Protein AF-A0A7X6SH30-F1 (afdb_monomer)

Nearest PDB structures (foldseek):
  6mxv-assembly1_A  TM=7.311E-01  e=9.216E-05  Francisella tularensis subsp. tularensis SCHU S4
  2k0z-assembly1_A  TM=7.548E-01  e=1.760E-03  Helicobacter pylori 26695
  3d1p-assembly1_A  TM=6.767E-01  e=1.033E-02  Saccharomyces cerevisiae
  6k6r-assembly2_D  TM=6.811E-01  e=6.909E-02  Saccharomyces cerevisiae S288C
  6hiv-assembly1_DT  TM=6.126E-01  e=1.167E-01  Trypanosoma brucei brucei

Solvent-accessible surface area (backbone atoms only — not comparable to full-atom values): 6275 Å² total; per-residue (Å²): 79,62,70,54,51,52,54,37,40,75,73,67,20,45,44,38,31,57,52,55,69,72,56,38,27,71,40,30,56,80,87,43,43,80,35,62,69,80,44,40,72,87,36,48,64,51,52,75,34,66,92,35,70,70,53,70,69,38,85,61,49,61,67,35,40,36,36,29,37,35,90,41,74,68,58,14,47,53,53,26,48,58,40,40,78,73,70,33,42,49,39,54,46,52,66,34,69,65,36,37,44,73,74,72,45,75,63,42,65,47,74,89,129

Secondary structure (DSSP, 8-state):
-HHHHHHHHHTT-EEEE-S-HHHHHH-B-TTPEE--HHHHTT-HHHHHHTT-HHHHH-TTGGGS-EEEE-SSHHHHHHHHHHHHHTT--EEE-TTHHHHHHHTT---B-SS--

Radius of gyration: 13.02 Å; Cα contacts (8 Å, |Δi|>4): 187; chains: 1; bounding box: 30×26×32 Å

pLDDT: mean 95.62, std 3.05, range [73.19, 98.56]

Foldseek 3Di:
DLVVVVVLVVVVAAEEEQEDQQVQQAWDAPRYHDFHLVVVQVPVCCRRPVVPVVLVPDPCNQVREYEYAYPDPVVSVVSQVSSVVVVGRYDYDVVHVVVCVVVVGGIHHHGDD

Structure (mmCIF, N/CA/C/O backbone):
data_AF-A0A7X6SH30-F1
#
_entry.id   AF-A0A7X6SH30-F1
#
loop_
_atom_site.group_PDB
_atom_site.id
_atom_site.type_symbol
_atom_site.label_atom_id
_atom_site.label_alt_id
_atom_site.label_comp_id
_atom_site.label_asym_id
_atom_site.label_entity_id
_atom_site.label_seq_id
_atom_site.pdbx_PDB_ins_code
_atom_site.Cartn_x
_atom_site.Cartn_y
_atom_site.Cartn_z
_atom_site.occupancy
_atom_site.B_iso_or_equiv
_atom_site.auth_seq_id
_atom_site.auth_comp_id
_atom_site.auth_asym_id
_atom_site.auth_atom_id
_atom_site.pdbx_PDB_model_num
ATOM 1 N N . SER A 1 1 ? 0.441 -13.750 -2.884 1.00 95.81 1 SER A N 1
ATOM 2 C CA . SER A 1 1 ? 0.599 -14.024 -4.331 1.00 95.81 1 SER A CA 1
ATOM 3 C C . SER A 1 1 ? -0.319 -13.092 -5.123 1.00 95.81 1 SER A C 1
ATOM 5 O O . SER A 1 1 ? -0.951 -12.247 -4.495 1.00 95.81 1 SER A O 1
ATOM 7 N N . VAL A 1 2 ? -0.387 -13.188 -6.459 1.00 97.00 2 VAL A N 1
ATOM 8 C CA . VAL A 1 2 ? -1.382 -12.429 -7.248 1.00 97.00 2 VAL A CA 1
ATOM 9 C C . VAL A 1 2 ? -2.814 -12.908 -6.948 1.00 97.00 2 VAL A C 1
ATOM 11 O O . VAL A 1 2 ? -3.628 -12.052 -6.605 1.00 97.00 2 VAL A O 1
ATOM 14 N N . PRO A 1 3 ? -3.117 -14.225 -6.917 1.00 97.50 3 PRO A N 1
ATOM 15 C CA . PRO A 1 3 ? -4.419 -14.718 -6.460 1.00 97.50 3 PRO A CA 1
ATOM 16 C C . PRO A 1 3 ? -4.829 -14.219 -5.068 1.00 97.50 3 PRO A C 1
ATOM 18 O O . PRO A 1 3 ? -5.960 -13.774 -4.895 1.00 97.50 3 PRO A O 1
ATOM 21 N N . ASP A 1 4 ? -3.911 -14.212 -4.093 1.00 97.88 4 ASP A N 1
ATOM 22 C CA . ASP A 1 4 ? -4.231 -13.708 -2.746 1.00 97.88 4 ASP A CA 1
ATOM 23 C C . ASP A 1 4 ? -4.564 -12.212 -2.767 1.00 97.88 4 ASP A C 1
ATOM 25 O O . ASP A 1 4 ? -5.505 -11.778 -2.111 1.00 97.88 4 ASP A O 1
ATOM 29 N N . ALA A 1 5 ? -3.810 -11.417 -3.536 1.00 97.44 5 ALA A N 1
ATOM 30 C CA . ALA A 1 5 ? -4.064 -9.985 -3.661 1.00 97.44 5 ALA A CA 1
ATOM 31 C C . ALA A 1 5 ? -5.429 -9.713 -4.310 1.00 97.44 5 ALA A C 1
ATOM 33 O O . ALA A 1 5 ? -6.159 -8.839 -3.852 1.00 97.44 5 ALA A O 1
ATOM 34 N N . LEU A 1 6 ? -5.803 -10.490 -5.331 1.00 97.50 6 LEU A N 1
ATOM 35 C CA . LEU A 1 6 ? -7.125 -10.412 -5.956 1.00 97.50 6 LEU A CA 1
ATOM 36 C C . LEU A 1 6 ? -8.243 -10.800 -4.980 1.00 97.50 6 LEU A C 1
ATOM 38 O O . LEU A 1 6 ? -9.260 -10.114 -4.922 1.00 97.50 6 LEU A O 1
ATOM 42 N N . ALA A 1 7 ? -8.050 -11.850 -4.178 1.00 97.88 7 ALA A N 1
ATOM 43 C CA . ALA A 1 7 ? -9.010 -12.247 -3.151 1.00 97.88 7 ALA A CA 1
ATOM 44 C C . ALA A 1 7 ? -9.177 -11.163 -2.070 1.00 97.88 7 ALA A C 1
ATOM 46 O O . ALA A 1 7 ? -10.298 -10.843 -1.681 1.00 97.88 7 ALA A O 1
ATOM 47 N N . MET A 1 8 ? -8.075 -10.548 -1.631 1.00 97.44 8 MET A N 1
ATOM 48 C CA . MET A 1 8 ? -8.091 -9.421 -0.694 1.00 97.44 8 MET A CA 1
ATOM 49 C C . MET A 1 8 ? -8.841 -8.215 -1.265 1.00 97.44 8 MET A C 1
ATOM 51 O O . MET A 1 8 ? -9.666 -7.630 -0.568 1.00 97.44 8 MET A O 1
ATOM 55 N N . LEU A 1 9 ? -8.600 -7.865 -2.533 1.00 95.88 9 LEU A N 1
ATOM 56 C CA . LEU A 1 9 ? -9.330 -6.799 -3.225 1.00 95.88 9 LEU A CA 1
ATOM 57 C C . LEU A 1 9 ? -10.830 -7.100 -3.330 1.00 95.88 9 LEU A C 1
ATOM 59 O O . LEU A 1 9 ? -11.651 -6.227 -3.063 1.00 95.88 9 LEU A O 1
ATOM 63 N N . ALA A 1 10 ? -11.198 -8.336 -3.674 1.00 95.88 10 ALA A N 1
ATOM 64 C CA . ALA A 1 10 ? -12.597 -8.756 -3.755 1.00 95.88 10 ALA A CA 1
ATOM 65 C C . ALA A 1 10 ? -13.319 -8.670 -2.396 1.00 95.88 10 ALA A C 1
ATOM 67 O O . ALA A 1 10 ? -14.523 -8.431 -2.357 1.00 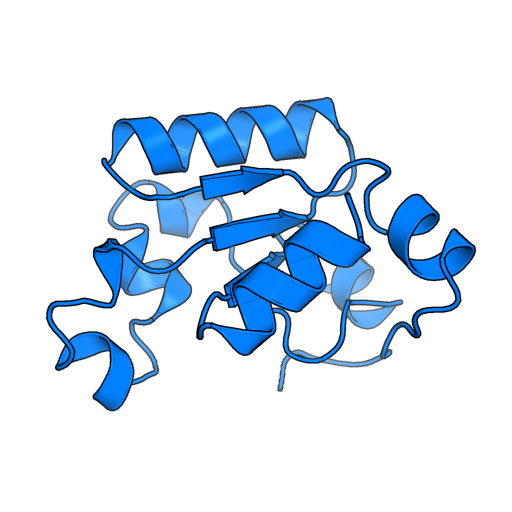95.88 10 ALA A O 1
ATOM 68 N N . ALA A 1 11 ? -12.586 -8.810 -1.288 1.00 94.94 11 ALA A N 1
ATOM 69 C CA . ALA A 1 11 ? -13.087 -8.625 0.073 1.00 94.94 11 ALA A CA 1
ATOM 70 C C . ALA A 1 11 ? -13.089 -7.152 0.546 1.00 94.94 11 ALA A C 1
ATOM 72 O O . ALA A 1 11 ? -13.312 -6.886 1.725 1.00 94.94 11 ALA A O 1
ATOM 73 N N . GLY A 1 12 ? -12.833 -6.190 -0.348 1.00 93.12 12 GLY A N 1
ATOM 74 C CA . GLY A 1 12 ? -12.814 -4.758 -0.034 1.00 93.12 12 GLY A CA 1
ATOM 75 C C . GLY A 1 12 ? -11.443 -4.208 0.364 1.00 93.12 12 GLY A C 1
ATOM 76 O O . GLY A 1 12 ? -11.351 -3.058 0.790 1.00 93.12 12 GLY A O 1
ATOM 77 N N . GLY A 1 13 ? -10.375 -4.997 0.234 1.00 96.56 13 GLY A N 1
ATOM 78 C CA . GLY A 1 13 ? -9.003 -4.519 0.383 1.00 96.56 13 GLY A CA 1
ATOM 79 C C . GLY A 1 13 ? -8.612 -3.492 -0.683 1.00 96.56 13 GLY A C 1
ATOM 80 O O . GLY A 1 13 ? -9.307 -3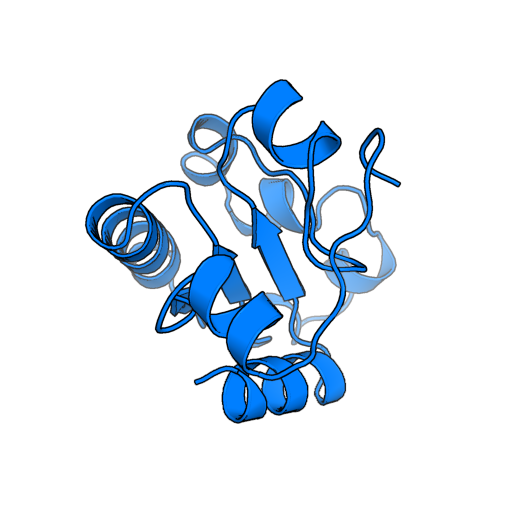.281 -1.677 1.00 96.56 13 GLY A O 1
ATOM 81 N N . VAL A 1 14 ? -7.455 -2.865 -0.491 1.00 97.19 14 VAL A N 1
ATOM 82 C CA . VAL A 1 14 ? -6.921 -1.822 -1.371 1.00 97.19 14 VAL A CA 1
ATOM 83 C C . VAL A 1 14 ? -5.501 -2.159 -1.808 1.00 97.19 14 VAL A C 1
ATOM 85 O O . VAL A 1 14 ? 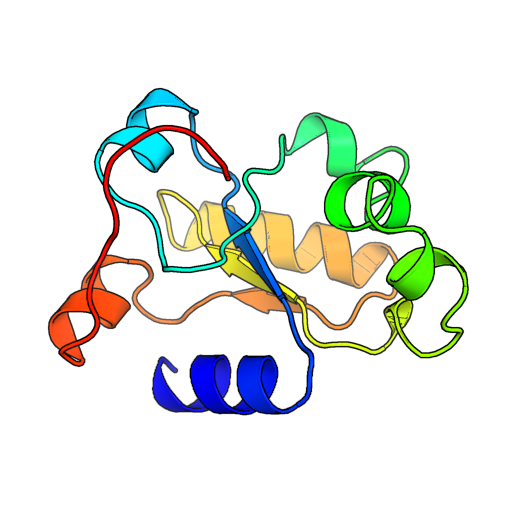-4.709 -2.684 -1.028 1.00 97.19 14 VAL A O 1
ATOM 88 N N . ILE A 1 15 ? -5.152 -1.826 -3.052 1.00 97.81 15 ILE A N 1
ATOM 89 C CA . ILE A 1 15 ? -3.754 -1.780 -3.489 1.00 97.81 15 ILE A CA 1
ATOM 90 C C . ILE A 1 15 ? -3.263 -0.341 -3.402 1.00 97.81 15 ILE A C 1
ATOM 92 O O . ILE A 1 15 ? -3.883 0.568 -3.957 1.00 97.81 15 ILE A O 1
ATOM 96 N N . ILE A 1 16 ? -2.106 -0.151 -2.774 1.00 97.81 16 ILE A N 1
ATOM 97 C CA . ILE A 1 16 ? -1.383 1.118 -2.805 1.00 97.81 16 ILE A CA 1
ATOM 98 C C . ILE A 1 16 ? -0.092 0.975 -3.604 1.00 97.81 16 ILE A C 1
ATOM 100 O O . ILE A 1 16 ? 0.605 -0.042 -3.542 1.00 97.81 16 ILE A O 1
ATOM 104 N N . VAL A 1 17 ? 0.245 2.026 -4.341 1.00 97.25 17 VAL A N 1
ATOM 105 C CA . VAL A 1 17 ? 1.501 2.154 -5.072 1.00 97.25 17 VAL A CA 1
ATOM 106 C C . VAL A 1 17 ? 2.309 3.276 -4.442 1.00 97.25 17 VAL A C 1
ATOM 108 O O . VAL A 1 17 ? 1.893 4.428 -4.446 1.00 97.25 17 VAL A O 1
ATOM 111 N N . VAL A 1 18 ? 3.493 2.933 -3.944 1.00 95.69 18 VAL A N 1
ATOM 112 C CA . VAL A 1 18 ? 4.459 3.860 -3.320 1.00 95.69 18 VAL A CA 1
ATOM 113 C C . VAL A 1 18 ? 5.669 4.083 -4.234 1.00 95.69 18 VAL A C 1
ATOM 115 O O . VAL A 1 18 ? 6.829 4.007 -3.826 1.00 95.69 18 VAL A O 1
ATOM 118 N N . ARG A 1 19 ? 5.379 4.274 -5.522 1.00 94.19 19 ARG A N 1
ATOM 119 C CA . ARG A 1 19 ? 6.345 4.539 -6.602 1.00 94.19 19 ARG A CA 1
ATOM 120 C C . ARG A 1 19 ? 6.282 6.017 -6.986 1.00 94.19 19 ARG A C 1
ATOM 122 O O . ARG A 1 19 ? 5.407 6.742 -6.520 1.00 94.19 19 ARG A O 1
ATOM 129 N N . THR A 1 20 ? 7.183 6.474 -7.849 1.00 94.69 20 THR A N 1
ATOM 130 C CA . THR A 1 20 ? 7.072 7.833 -8.403 1.00 94.69 20 THR A CA 1
ATOM 131 C C . THR A 1 20 ? 5.827 7.973 -9.289 1.00 94.69 20 THR A C 1
ATOM 133 O O . THR A 1 20 ? 5.337 6.986 -9.844 1.00 94.69 20 THR A O 1
ATOM 136 N N . LEU A 1 21 ? 5.338 9.205 -9.473 1.00 95.69 21 LEU A N 1
ATOM 137 C CA . LEU A 1 21 ? 4.216 9.484 -10.379 1.00 95.69 21 LEU A CA 1
ATOM 138 C C . LEU A 1 21 ? 4.511 8.982 -11.800 1.00 95.69 21 LEU A C 1
ATOM 140 O O . LEU A 1 21 ? 3.720 8.243 -12.368 1.00 95.69 21 LEU A O 1
ATOM 144 N N . THR A 1 22 ? 5.697 9.276 -12.334 1.00 96.38 22 THR A N 1
ATOM 145 C CA . THR A 1 22 ? 6.106 8.829 -13.676 1.00 96.38 22 THR A CA 1
ATOM 146 C C . THR A 1 22 ? 6.120 7.305 -13.813 1.00 96.38 22 THR A C 1
ATOM 148 O O . THR A 1 22 ? 5.778 6.753 -14.856 1.00 96.38 22 THR A O 1
ATOM 151 N N . GLU A 1 23 ? 6.535 6.593 -12.769 1.00 95.12 23 GLU A N 1
ATOM 152 C CA . GLU A 1 23 ? 6.503 5.134 -12.741 1.00 95.12 23 GLU A CA 1
ATOM 153 C C . GLU A 1 23 ? 5.083 4.564 -12.689 1.00 95.12 23 GLU A C 1
ATOM 155 O O . GLU A 1 23 ? 4.828 3.532 -13.315 1.00 95.12 23 GLU A O 1
ATOM 160 N N . TYR A 1 24 ? 4.190 5.216 -11.942 1.00 96.62 24 TYR A N 1
ATOM 161 C CA . TYR A 1 24 ? 2.769 4.882 -11.869 1.00 96.62 24 TYR A CA 1
ATOM 162 C C . TYR A 1 24 ? 2.087 5.107 -13.223 1.00 96.62 24 TYR A C 1
ATOM 164 O O . TYR A 1 24 ? 1.421 4.214 -13.742 1.00 96.62 24 TYR A O 1
ATOM 172 N N . GLU A 1 25 ? 2.328 6.259 -13.846 1.00 97.00 25 GLU A N 1
ATOM 173 C CA . GLU A 1 25 ? 1.745 6.635 -15.136 1.00 97.00 25 GLU A CA 1
ATOM 174 C C . GLU A 1 25 ? 2.219 5.755 -16.289 1.00 97.00 25 GLU A C 1
ATOM 176 O O . GLU A 1 25 ? 1.482 5.521 -17.246 1.00 97.00 25 GLU A O 1
ATOM 181 N N . ARG A 1 26 ? 3.437 5.218 -16.199 1.00 96.50 26 ARG A N 1
ATOM 182 C CA . ARG A 1 26 ? 3.938 4.241 -17.172 1.00 96.50 26 ARG A CA 1
ATOM 183 C C . ARG A 1 26 ? 3.173 2.918 -17.116 1.00 96.50 26 ARG A C 1
ATOM 185 O O . ARG A 1 26 ? 3.139 2.195 -18.108 1.00 96.50 26 ARG A O 1
ATOM 192 N N . GLY A 1 27 ? 2.617 2.577 -15.959 1.00 96.12 27 GLY A N 1
ATOM 193 C CA . GLY A 1 27 ? 1.937 1.313 -15.729 1.00 96.12 27 GLY A CA 1
ATOM 194 C C . GLY A 1 27 ? 1.704 1.064 -14.243 1.00 96.12 27 GLY A C 1
ATOM 195 O O . GLY A 1 27 ? 2.660 0.899 -13.474 1.00 96.12 27 GLY A O 1
ATOM 196 N N . HIS A 1 28 ? 0.435 0.977 -13.860 1.00 96.88 28 HIS A N 1
ATOM 197 C CA . HIS A 1 28 ? -0.016 0.645 -12.511 1.00 96.88 28 HIS A CA 1
ATOM 198 C C . HIS A 1 28 ? -1.119 -0.416 -12.536 1.00 96.88 28 HIS A C 1
ATOM 200 O O . HIS A 1 28 ? -1.741 -0.678 -13.564 1.00 96.88 28 HIS A O 1
ATOM 206 N N . ILE A 1 29 ? -1.342 -1.059 -11.391 1.00 96.88 29 ILE A N 1
ATOM 207 C CA . ILE A 1 29 ? -2.423 -2.036 -11.236 1.00 96.88 29 ILE A CA 1
ATOM 208 C C . ILE A 1 29 ? -3.771 -1.297 -11.284 1.00 96.88 29 ILE A C 1
ATOM 210 O O . ILE A 1 29 ? -3.896 -0.271 -10.613 1.00 96.88 29 ILE A O 1
ATOM 214 N N . PRO A 1 30 ? -4.777 -1.791 -12.033 1.00 95.19 30 PRO A N 1
ATOM 215 C CA . PRO A 1 30 ? -6.119 -1.214 -12.024 1.00 95.19 30 PRO A CA 1
ATOM 216 C C . PRO A 1 30 ? -6.656 -0.968 -10.606 1.00 95.19 30 PRO A C 1
ATOM 218 O O . PRO A 1 30 ? -6.617 -1.860 -9.762 1.00 95.19 30 PRO A O 1
ATOM 221 N N . GLY A 1 31 ? -7.154 0.244 -10.345 1.00 92.88 31 GLY A N 1
ATOM 222 C CA . GLY A 1 31 ? -7.713 0.629 -9.042 1.00 92.88 31 GLY A CA 1
ATOM 223 C C . GLY A 1 31 ? -6.682 0.896 -7.937 1.00 92.88 31 GLY A C 1
ATOM 224 O O . GLY A 1 31 ? -7.067 1.175 -6.804 1.00 92.88 31 GLY A O 1
ATOM 225 N N . ALA A 1 32 ? -5.381 0.825 -8.233 1.00 96.44 32 ALA A N 1
ATOM 226 C CA . ALA A 1 32 ? -4.349 1.117 -7.249 1.00 96.44 32 ALA A CA 1
ATOM 227 C C . ALA A 1 32 ? -4.267 2.612 -6.919 1.00 96.44 32 ALA A C 1
ATOM 229 O O . ALA A 1 32 ? -4.191 3.452 -7.816 1.00 96.44 32 ALA A O 1
ATOM 230 N N . ARG A 1 33 ? -4.171 2.939 -5.629 1.00 96.00 33 ARG A N 1
ATOM 231 C CA . ARG A 1 33 ? -4.013 4.318 -5.149 1.00 96.00 33 ARG A CA 1
ATOM 232 C C . ARG A 1 33 ? -2.535 4.704 -5.144 1.00 96.00 33 ARG A C 1
ATOM 234 O O . ARG A 1 33 ? -1.721 4.012 -4.533 1.00 96.00 33 ARG A O 1
ATOM 241 N N . LEU A 1 34 ? -2.170 5.793 -5.821 1.00 97.00 34 LEU A N 1
ATOM 242 C CA . LEU A 1 34 ? -0.824 6.364 -5.711 1.00 97.00 34 LEU A CA 1
ATOM 243 C C . LEU A 1 34 ? -0.703 7.081 -4.364 1.00 97.00 34 LEU A C 1
ATOM 245 O O . LEU A 1 34 ? -1.432 8.036 -4.113 1.00 97.00 34 LEU A O 1
ATOM 249 N N . VAL A 1 35 ? 0.220 6.637 -3.512 1.00 96.94 35 VAL A N 1
ATOM 250 C CA . VAL A 1 35 ? 0.410 7.200 -2.170 1.00 96.94 35 VAL A CA 1
ATOM 251 C C . VAL A 1 35 ? 1.874 7.568 -1.970 1.00 96.94 35 VAL A C 1
ATOM 253 O O . VAL A 1 35 ? 2.775 6.754 -2.177 1.00 96.94 35 VAL A O 1
ATOM 256 N N . ALA A 1 36 ? 2.128 8.805 -1.548 1.00 95.00 36 ALA A N 1
ATOM 257 C CA . ALA A 1 36 ? 3.469 9.231 -1.173 1.00 95.00 36 ALA A CA 1
ATOM 258 C C . ALA A 1 36 ? 3.864 8.587 0.162 1.00 95.00 36 ALA A C 1
ATOM 260 O O . ALA A 1 36 ? 3.132 8.686 1.145 1.00 95.00 36 ALA A O 1
ATOM 261 N N . ILE A 1 37 ? 5.052 7.980 0.230 1.00 93.88 37 ILE A N 1
ATOM 262 C CA . ILE A 1 37 ? 5.543 7.351 1.468 1.00 93.88 37 ILE A CA 1
ATOM 263 C C . ILE A 1 37 ? 5.600 8.336 2.646 1.00 93.88 37 ILE A C 1
ATOM 265 O O . ILE A 1 37 ? 5.306 7.965 3.778 1.00 93.88 37 ILE A O 1
ATOM 269 N N . THR A 1 38 ? 5.909 9.606 2.379 1.00 94.88 38 THR A N 1
ATOM 270 C CA . THR A 1 38 ? 5.954 10.671 3.390 1.00 94.88 38 THR A CA 1
ATOM 271 C C . THR A 1 38 ? 4.585 10.979 3.993 1.00 94.88 38 THR A C 1
ATOM 273 O O . THR A 1 38 ? 4.520 11.418 5.136 1.00 94.88 38 THR A O 1
ATOM 276 N N . ALA A 1 39 ? 3.492 10.717 3.270 1.00 95.88 39 ALA A N 1
ATOM 277 C CA . ALA A 1 39 ? 2.134 10.886 3.781 1.00 95.88 39 ALA A CA 1
ATOM 278 C C . ALA A 1 39 ? 1.705 9.727 4.696 1.00 95.88 39 ALA A C 1
ATOM 280 O O . ALA A 1 39 ? 0.835 9.908 5.540 1.00 95.88 39 ALA A O 1
ATOM 281 N N . LEU A 1 40 ? 2.335 8.551 4.577 1.00 95.81 40 LEU A N 1
ATOM 282 C CA . LEU A 1 40 ? 2.002 7.388 5.404 1.00 95.81 40 LEU A CA 1
ATOM 283 C C . LEU A 1 40 ? 2.469 7.535 6.856 1.00 95.81 40 LEU A C 1
ATOM 285 O O . LEU A 1 40 ? 1.896 6.898 7.731 1.00 95.81 40 LEU A O 1
ATOM 289 N N . GLN A 1 41 ? 3.511 8.329 7.127 1.00 93.19 41 GLN A N 1
ATOM 290 C CA . GLN A 1 41 ? 4.074 8.453 8.478 1.00 93.19 41 GLN A CA 1
ATOM 291 C C . GLN A 1 41 ? 3.161 9.209 9.458 1.00 93.19 41 GLN A C 1
ATOM 293 O O . GLN A 1 41 ? 3.003 8.722 10.574 1.00 93.19 41 GLN A O 1
ATOM 298 N N . PRO A 1 42 ? 2.553 10.359 9.096 1.00 94.56 42 PRO A N 1
ATOM 299 C CA . PRO A 1 42 ? 1.643 11.058 10.002 1.00 94.56 42 PRO A CA 1
ATOM 300 C C . PRO A 1 42 ? 0.333 10.300 10.237 1.00 94.56 42 PRO A C 1
ATOM 302 O O . PRO A 1 42 ? -0.158 10.266 11.361 1.00 94.56 42 PRO A O 1
ATOM 305 N N . SER A 1 43 ? -0.247 9.723 9.180 1.00 94.56 43 SER A N 1
ATOM 306 C CA . SER A 1 43 ? -1.458 8.903 9.256 1.00 94.56 43 SER A CA 1
ATOM 307 C C . SER A 1 43 ? -1.624 8.101 7.969 1.00 94.56 43 SER A C 1
ATOM 309 O O . SER A 1 43 ? -1.998 8.643 6.927 1.00 94.56 43 SER A O 1
ATOM 311 N N . ALA A 1 44 ? -1.380 6.792 8.034 1.00 96.25 44 ALA A N 1
ATOM 312 C CA . ALA A 1 44 ? -1.618 5.917 6.893 1.00 96.25 44 ALA A CA 1
ATOM 313 C C . ALA A 1 44 ? -3.109 5.823 6.525 1.00 96.25 44 ALA A C 1
ATOM 315 O O . ALA A 1 44 ? -3.426 5.723 5.342 1.00 96.25 44 ALA A O 1
ATOM 316 N N . ILE A 1 45 ? -4.022 5.916 7.504 1.00 95.25 45 ILE A N 1
ATOM 317 C CA . ILE A 1 45 ? -5.466 5.946 7.231 1.00 95.25 45 ILE A CA 1
ATOM 318 C C . ILE A 1 45 ? -5.818 7.152 6.356 1.00 95.25 45 ILE A C 1
ATOM 320 O O . ILE A 1 45 ? -6.425 6.996 5.300 1.00 95.25 45 ILE A O 1
ATOM 324 N N . GLU A 1 46 ? -5.375 8.343 6.754 1.00 95.44 46 GLU A N 1
ATOM 325 C CA . GLU A 1 46 ? -5.668 9.575 6.017 1.00 95.44 46 GLU A CA 1
ATOM 326 C C . GLU A 1 46 ? -5.020 9.559 4.628 1.00 95.44 46 GLU A C 1
ATOM 328 O O . GLU A 1 46 ? -5.654 9.882 3.626 1.00 95.44 46 GLU A O 1
ATOM 333 N N . ALA A 1 47 ? -3.768 9.109 4.534 1.00 96.38 47 ALA A N 1
ATOM 334 C CA . ALA A 1 47 ? -3.054 9.053 3.264 1.00 96.38 47 ALA A CA 1
ATOM 335 C C . ALA A 1 47 ? -3.689 8.090 2.249 1.00 96.38 47 ALA A C 1
ATOM 337 O O . ALA A 1 47 ? -3.624 8.338 1.044 1.00 96.38 47 ALA A O 1
ATOM 338 N N . ILE A 1 48 ? -4.281 6.986 2.715 1.00 96.19 48 ILE A N 1
ATOM 339 C CA . ILE A 1 48 ? -4.872 5.968 1.843 1.00 96.19 48 ILE A CA 1
ATOM 340 C C . ILE A 1 48 ? -6.351 6.262 1.575 1.00 96.19 48 ILE A C 1
ATOM 342 O O . ILE A 1 48 ? -6.777 6.090 0.433 1.00 96.19 48 ILE A O 1
ATOM 346 N N . TRP A 1 49 ? -7.126 6.704 2.572 1.00 95.44 49 TRP A N 1
ATOM 347 C CA . TRP A 1 49 ? -8.592 6.833 2.508 1.00 95.44 49 TRP A CA 1
ATOM 348 C C . TRP A 1 49 ? -9.148 8.237 2.777 1.00 95.44 49 TRP A C 1
ATOM 350 O O . TRP A 1 49 ? -10.350 8.412 2.633 1.00 95.44 49 TRP A O 1
ATOM 360 N N . GLY A 1 50 ? -8.338 9.254 3.081 1.00 93.56 50 GLY A N 1
ATOM 361 C CA . GLY A 1 50 ? -8.835 10.597 3.439 1.00 93.56 50 GLY A CA 1
ATOM 362 C C . GLY A 1 50 ? -9.690 11.288 2.362 1.00 93.56 50 GLY A C 1
ATOM 363 O O . GLY A 1 50 ? -10.483 12.176 2.655 1.00 93.56 50 GLY A O 1
ATOM 364 N N . HIS A 1 51 ? -9.592 10.844 1.106 1.00 90.25 51 HIS A N 1
ATOM 365 C CA . HIS A 1 51 ? -10.416 11.316 -0.015 1.00 90.25 51 HIS A CA 1
ATOM 366 C C . HIS A 1 51 ? -11.708 10.503 -0.232 1.00 90.25 51 HIS A C 1
ATOM 368 O O . HIS A 1 51 ? -12.456 10.784 -1.166 1.00 90.25 51 HIS A O 1
ATOM 374 N N . ASP A 1 52 ? -11.967 9.491 0.596 1.00 91.75 52 ASP A N 1
ATOM 375 C CA . ASP A 1 52 ? -13.073 8.540 0.483 1.00 91.75 52 ASP A CA 1
ATOM 376 C C . ASP A 1 52 ? -13.944 8.609 1.754 1.00 91.75 52 ASP A C 1
ATOM 378 O O . ASP A 1 52 ? -13.699 7.887 2.725 1.00 91.75 52 ASP A O 1
ATOM 382 N N . PRO A 1 53 ? -14.969 9.488 1.783 1.00 91.62 53 PRO A N 1
ATOM 383 C CA . PRO A 1 53 ? -15.796 9.699 2.970 1.00 91.62 53 PRO A CA 1
ATOM 384 C C . PRO A 1 53 ? -16.496 8.429 3.456 1.00 91.62 53 PRO A C 1
ATOM 386 O O . PRO A 1 53 ? -16.729 8.278 4.651 1.00 91.62 53 PRO A O 1
ATOM 389 N N . LEU A 1 54 ? -16.830 7.509 2.545 1.00 92.19 54 LEU A N 1
ATOM 390 C CA . LEU A 1 54 ? -17.478 6.251 2.909 1.00 92.19 54 LEU A CA 1
ATOM 391 C C . LEU A 1 54 ? -16.501 5.327 3.630 1.00 92.19 54 LEU A C 1
ATOM 393 O O . LEU A 1 54 ? -16.861 4.742 4.647 1.00 92.19 54 LEU A O 1
ATOM 397 N N . ALA A 1 55 ? -15.258 5.238 3.154 1.00 92.31 55 ALA A N 1
ATOM 398 C CA . ALA A 1 55 ? -14.227 4.489 3.860 1.00 92.31 55 ALA A CA 1
ATOM 399 C C . ALA A 1 55 ? -13.898 5.107 5.228 1.00 92.31 55 ALA A C 1
ATOM 401 O O . ALA A 1 55 ? -13.724 4.370 6.194 1.00 92.31 55 ALA A O 1
ATOM 402 N N . MET A 1 56 ? -13.871 6.438 5.336 1.00 92.69 56 MET A N 1
ATOM 403 C CA . MET A 1 56 ? -13.598 7.131 6.603 1.00 92.69 56 MET A CA 1
ATOM 404 C C . MET A 1 56 ? -14.708 6.958 7.652 1.00 92.69 56 MET A C 1
ATOM 406 O O . MET A 1 56 ? -14.435 7.055 8.847 1.00 92.69 56 MET A O 1
ATOM 410 N N . LEU A 1 57 ? -15.950 6.700 7.228 1.00 92.62 57 LEU A N 1
ATOM 411 C CA . LEU A 1 57 ? -17.082 6.422 8.121 1.00 92.62 57 LEU A CA 1
ATOM 412 C C . LEU A 1 57 ? -17.218 4.938 8.490 1.00 92.62 57 LEU A C 1
ATOM 414 O O . LEU A 1 57 ? -17.925 4.615 9.444 1.00 92.62 57 LEU A O 1
ATOM 418 N N . ASP A 1 58 ? -16.577 4.042 7.741 1.00 92.56 58 ASP A N 1
ATOM 419 C CA . ASP A 1 58 ? -16.638 2.603 7.976 1.00 92.56 58 ASP A CA 1
ATOM 420 C C . ASP A 1 58 ? -15.607 2.180 9.044 1.00 92.56 58 ASP A C 1
ATOM 422 O O . ASP A 1 58 ? -14.398 2.250 8.790 1.00 92.56 58 ASP A O 1
ATOM 426 N N . PRO A 1 59 ? -16.049 1.711 10.231 1.00 89.94 59 PRO A N 1
ATOM 427 C CA . PRO A 1 59 ? -15.146 1.310 11.309 1.00 89.94 59 PRO A CA 1
ATOM 428 C C . PRO A 1 59 ? -14.255 0.116 10.936 1.00 89.94 59 PRO A C 1
ATOM 430 O O . PRO A 1 59 ? -13.181 -0.044 11.513 1.00 89.94 59 PRO A O 1
ATOM 433 N N . GLU A 1 60 ? -14.650 -0.694 9.950 1.00 92.88 60 GLU A N 1
ATOM 434 C CA . GLU A 1 60 ? -13.871 -1.845 9.488 1.00 92.88 60 GLU A CA 1
ATOM 435 C C . GLU A 1 60 ? -12.756 -1.452 8.508 1.00 92.88 60 GLU A C 1
ATOM 437 O O . GLU A 1 60 ? -11.932 -2.289 8.137 1.00 92.88 60 GLU A O 1
ATOM 442 N N . THR A 1 61 ? -12.675 -0.184 8.083 1.00 92.31 61 THR A N 1
ATOM 443 C CA . THR A 1 61 ? -11.683 0.255 7.090 1.00 92.31 61 THR A CA 1
ATOM 444 C C . THR A 1 61 ? -10.245 -0.018 7.519 1.00 92.31 61 THR A C 1
ATOM 446 O O . THR A 1 61 ? -9.452 -0.467 6.695 1.00 92.31 61 THR A O 1
ATOM 449 N N . ALA A 1 62 ? -9.909 0.159 8.800 1.00 88.06 62 ALA A N 1
ATOM 450 C CA . ALA A 1 62 ? -8.564 -0.126 9.308 1.00 88.06 62 ALA A CA 1
ATOM 451 C C . ALA A 1 62 ? -8.202 -1.629 9.283 1.00 88.06 62 ALA A C 1
ATOM 453 O O . ALA A 1 62 ? -7.021 -1.980 9.221 1.00 88.06 62 ALA A O 1
ATOM 454 N N . SER A 1 63 ? -9.207 -2.511 9.292 1.00 94.06 63 SER A N 1
ATOM 455 C CA . SER A 1 63 ? -9.050 -3.971 9.228 1.00 94.06 63 SER A CA 1
ATOM 456 C C . SER A 1 63 ? -8.906 -4.491 7.791 1.00 94.06 63 SER A C 1
ATOM 458 O O . SER A 1 63 ? -8.425 -5.614 7.580 1.00 94.06 63 SER A O 1
ATOM 460 N N . LYS A 1 64 ? -9.311 -3.697 6.787 1.00 96.25 64 LYS A N 1
ATOM 461 C CA . LYS A 1 64 ? -9.223 -4.069 5.367 1.00 96.25 64 LYS A CA 1
ATOM 462 C C . LYS A 1 64 ? -7.769 -4.267 4.953 1.00 96.25 64 LYS A C 1
ATOM 464 O O . LYS A 1 64 ? -6.869 -3.539 5.366 1.00 96.25 64 LYS A O 1
ATOM 469 N N . ALA A 1 65 ? -7.544 -5.264 4.102 1.00 98.19 65 ALA A N 1
ATOM 470 C CA . ALA A 1 65 ? -6.207 -5.593 3.630 1.00 98.19 65 ALA A CA 1
ATOM 471 C C . ALA A 1 65 ? -5.620 -4.458 2.774 1.00 98.19 65 ALA A C 1
ATOM 473 O O . ALA A 1 65 ? -6.256 -3.992 1.829 1.00 98.19 65 ALA A O 1
ATOM 474 N N . ILE A 1 66 ? -4.381 -4.065 3.065 1.00 98.56 66 ILE A N 1
ATOM 475 C CA . ILE A 1 66 ? -3.592 -3.117 2.275 1.00 98.56 66 ILE A CA 1
ATOM 476 C C . ILE A 1 66 ? -2.491 -3.891 1.558 1.00 98.56 66 ILE A C 1
ATOM 478 O O . ILE A 1 66 ? -1.564 -4.405 2.182 1.00 98.56 66 ILE A O 1
ATOM 482 N N . VAL A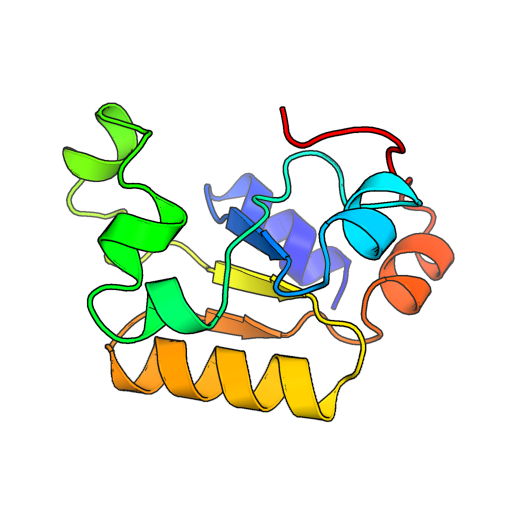 1 67 ? -2.557 -3.956 0.235 1.00 98.56 67 VAL A N 1
ATOM 483 C CA . VAL A 1 67 ? -1.540 -4.605 -0.591 1.00 98.56 67 VAL A CA 1
ATOM 484 C C . VAL A 1 67 ? -0.593 -3.547 -1.155 1.00 98.56 67 VAL A C 1
ATOM 486 O O . VAL A 1 67 ? -0.968 -2.695 -1.957 1.00 98.56 67 VAL A O 1
ATOM 489 N N . VAL A 1 68 ? 0.664 -3.603 -0.735 1.00 98.56 68 VAL A N 1
ATOM 490 C CA . VAL A 1 68 ? 1.714 -2.647 -1.079 1.00 98.56 68 VAL A CA 1
ATOM 491 C C . VAL A 1 68 ? 2.453 -3.088 -2.336 1.00 98.56 68 VAL A C 1
ATOM 493 O O . VAL A 1 68 ? 2.996 -4.197 -2.417 1.00 98.56 68 VAL A O 1
ATOM 496 N N . VAL A 1 69 ? 2.552 -2.167 -3.291 1.00 97.94 69 VAL A N 1
ATOM 497 C CA . VAL A 1 69 ? 3.360 -2.306 -4.501 1.00 97.94 69 VAL A CA 1
ATOM 498 C C . VAL A 1 69 ? 4.390 -1.184 -4.568 1.00 97.94 69 VAL A C 1
ATOM 500 O O . VAL A 1 69 ? 4.075 -0.002 -4.445 1.00 97.94 69 VAL A O 1
ATOM 503 N N . SER A 1 70 ? 5.645 -1.560 -4.799 1.00 96.50 70 SER A N 1
ATOM 504 C CA . SER A 1 70 ? 6.771 -0.633 -4.896 1.00 96.50 70 SER A CA 1
ATOM 505 C C . SER A 1 70 ? 7.723 -1.027 -6.028 1.00 96.50 70 SER A C 1
ATOM 507 O O . SER A 1 70 ? 7.544 -2.069 -6.660 1.00 96.50 70 SER A O 1
ATOM 509 N N . SER A 1 71 ? 8.735 -0.197 -6.291 1.00 92.38 71 SER A N 1
ATOM 510 C CA . SER A 1 71 ? 9.740 -0.432 -7.337 1.00 92.38 71 SER A CA 1
ATOM 511 C C . SER A 1 71 ? 10.672 -1.601 -7.008 1.00 92.38 71 SER A C 1
ATOM 513 O O . SER A 1 71 ? 11.201 -2.230 -7.920 1.00 92.38 71 SER A O 1
ATOM 515 N N . THR A 1 72 ? 10.861 -1.928 -5.723 1.00 95.06 72 THR A N 1
ATOM 516 C CA . THR A 1 72 ? 11.675 -3.076 -5.293 1.00 95.06 72 THR A CA 1
ATOM 517 C C . THR A 1 72 ? 10.981 -3.887 -4.192 1.00 95.06 72 THR A C 1
ATOM 519 O O . THR A 1 72 ? 10.212 -3.320 -3.407 1.00 95.06 72 THR A O 1
ATOM 522 N N . PRO A 1 73 ? 11.268 -5.202 -4.073 1.00 95.56 73 PRO A N 1
ATOM 523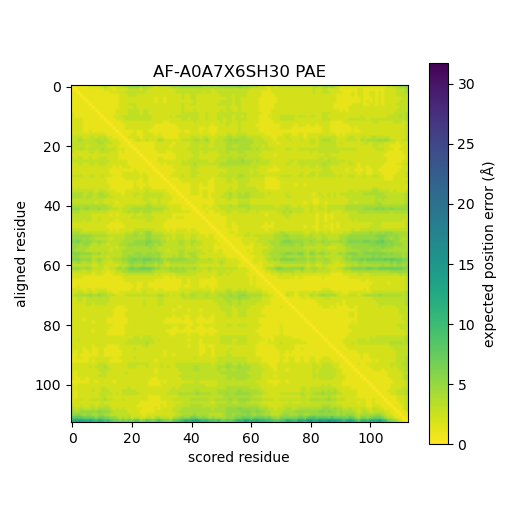 C CA . PRO A 1 73 ? 10.725 -6.030 -2.994 1.00 95.56 73 PRO A CA 1
ATOM 524 C C . PRO A 1 73 ? 11.110 -5.531 -1.597 1.00 95.56 73 PRO A C 1
ATOM 526 O O . PRO A 1 73 ? 10.268 -5.505 -0.705 1.00 95.56 73 PRO A O 1
ATOM 529 N N . ALA A 1 74 ? 12.359 -5.087 -1.419 1.00 97.25 74 ALA A N 1
ATOM 530 C CA . ALA A 1 74 ? 12.842 -4.557 -0.145 1.00 97.25 74 ALA A CA 1
ATOM 531 C C . ALA A 1 74 ? 12.084 -3.286 0.264 1.00 97.25 74 ALA A C 1
ATOM 533 O O . ALA A 1 74 ? 11.664 -3.158 1.411 1.00 97.25 74 ALA A O 1
ATOM 534 N N . HIS A 1 75 ? 11.838 -2.376 -0.685 1.00 96.50 75 HIS A N 1
ATOM 535 C CA . HIS A 1 75 ? 11.082 -1.159 -0.406 1.00 96.50 75 HIS A CA 1
ATOM 536 C C . HIS A 1 75 ? 9.603 -1.460 -0.109 1.00 96.50 75 HIS A C 1
ATOM 538 O O . HIS A 1 75 ? 9.046 -0.908 0.837 1.00 96.50 75 HIS A O 1
ATOM 544 N N . ALA A 1 76 ? 8.978 -2.389 -0.844 1.00 97.81 76 ALA A N 1
ATOM 545 C CA . ALA A 1 76 ? 7.615 -2.837 -0.545 1.00 97.81 76 ALA A CA 1
ATOM 546 C C . ALA A 1 76 ? 7.507 -3.461 0.858 1.00 97.81 76 ALA A C 1
ATOM 548 O O . ALA A 1 76 ? 6.549 -3.187 1.580 1.00 97.81 76 ALA A O 1
ATOM 549 N N . ALA A 1 77 ? 8.495 -4.265 1.264 1.00 98.00 77 ALA A N 1
ATOM 550 C CA . ALA A 1 77 ? 8.553 -4.856 2.599 1.00 98.00 77 ALA A CA 1
ATOM 551 C C . ALA A 1 77 ? 8.709 -3.794 3.699 1.00 98.00 77 ALA A C 1
ATOM 553 O O . ALA A 1 77 ? 7.991 -3.854 4.694 1.00 98.00 77 ALA A O 1
ATOM 554 N N . ALA A 1 78 ? 9.575 -2.795 3.501 1.00 97.88 78 ALA A N 1
ATOM 555 C CA . ALA A 1 78 ? 9.757 -1.699 4.454 1.00 97.88 78 ALA A CA 1
ATOM 556 C C . ALA A 1 78 ? 8.466 -0.887 4.659 1.00 97.88 78 ALA A C 1
ATOM 558 O O . ALA A 1 78 ? 8.070 -0.630 5.792 1.00 97.88 78 ALA A O 1
ATOM 559 N N . VAL A 1 79 ? 7.760 -0.548 3.576 1.00 98.25 79 VAL A N 1
ATOM 560 C CA . VAL A 1 79 ? 6.466 0.149 3.668 1.00 98.25 79 VAL A CA 1
ATOM 561 C C . VAL A 1 79 ? 5.401 -0.732 4.317 1.00 98.25 79 VAL A C 1
ATOM 563 O O . VAL A 1 79 ? 4.634 -0.257 5.145 1.00 98.25 79 VAL A O 1
ATOM 566 N N . THR A 1 80 ? 5.379 -2.027 4.002 1.00 98.56 80 THR A N 1
ATOM 567 C CA . THR A 1 80 ? 4.467 -2.977 4.659 1.00 98.56 80 THR A CA 1
ATOM 568 C C . THR A 1 80 ? 4.707 -3.024 6.169 1.00 98.56 80 THR A C 1
ATOM 570 O O . THR A 1 80 ? 3.749 -3.049 6.935 1.00 98.56 80 THR A O 1
ATOM 573 N N . HIS A 1 81 ? 5.970 -3.011 6.605 1.00 98.19 81 HIS A N 1
ATOM 574 C CA . HIS A 1 81 ? 6.323 -2.959 8.024 1.00 98.19 81 HIS A CA 1
ATOM 575 C C . HIS A 1 81 ? 5.837 -1.662 8.676 1.00 98.19 81 HIS A C 1
ATOM 577 O O . HIS A 1 81 ? 5.157 -1.722 9.691 1.00 98.19 81 HIS A O 1
ATOM 583 N N . LEU A 1 82 ? 6.083 -0.512 8.040 1.00 97.69 82 LEU A N 1
ATOM 584 C CA . LEU A 1 82 ? 5.612 0.792 8.517 1.00 97.69 82 LEU A CA 1
ATOM 585 C C . LEU A 1 82 ? 4.093 0.828 8.736 1.00 97.69 82 LEU A C 1
ATOM 587 O O . LEU A 1 82 ? 3.627 1.401 9.714 1.00 97.69 82 LEU A O 1
ATOM 591 N N . LEU A 1 83 ? 3.314 0.219 7.838 1.00 98.06 83 LEU A N 1
ATOM 592 C CA . LEU A 1 83 ? 1.858 0.147 7.985 1.00 98.06 83 LEU A CA 1
ATOM 593 C C . LEU A 1 83 ? 1.446 -0.766 9.149 1.00 98.06 83 LEU A C 1
ATOM 595 O O . LEU A 1 83 ? 0.528 -0.437 9.898 1.00 98.06 83 LEU A O 1
ATOM 599 N N . ARG A 1 84 ? 2.139 -1.895 9.329 1.00 97.81 84 ARG A N 1
ATOM 600 C CA . ARG A 1 84 ? 1.889 -2.823 10.443 1.00 97.81 84 ARG A CA 1
ATOM 601 C C . ARG A 1 84 ? 2.265 -2.228 11.796 1.00 97.81 84 ARG A C 1
ATOM 603 O O . ARG A 1 84 ? 1.551 -2.475 12.760 1.00 97.81 84 ARG A O 1
ATOM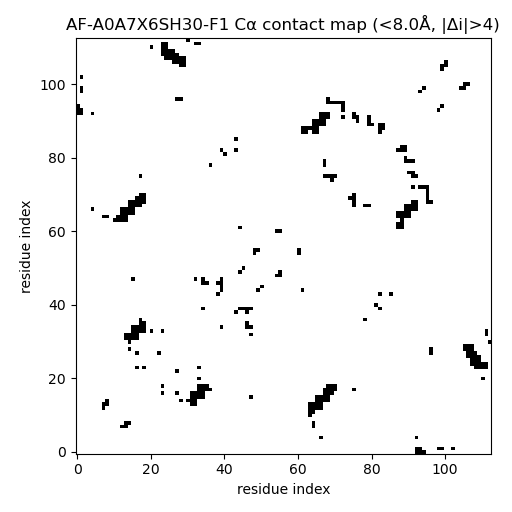 610 N N . ASP A 1 85 ? 3.313 -1.409 11.861 1.00 96.88 85 ASP A N 1
ATOM 611 C CA . ASP A 1 85 ? 3.689 -0.665 13.073 1.00 96.88 85 ASP A CA 1
ATOM 612 C C . ASP A 1 85 ? 2.586 0.319 13.507 1.00 96.88 85 ASP A C 1
ATOM 614 O O . 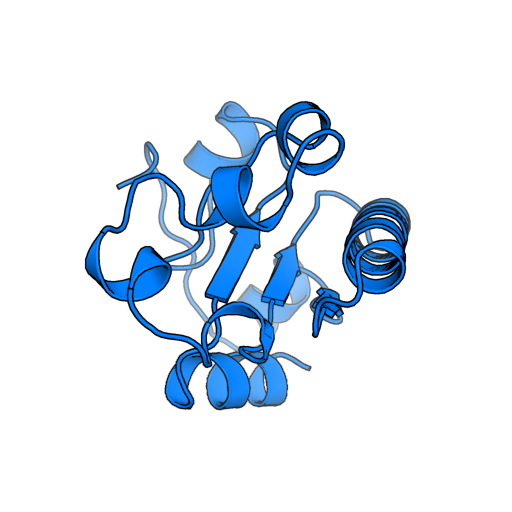ASP A 1 85 ? 2.460 0.631 14.688 1.00 96.88 85 ASP A O 1
ATOM 618 N N . GLN A 1 86 ? 1.744 0.764 12.567 1.00 95.44 86 GLN A N 1
ATOM 619 C CA . GLN A 1 86 ? 0.540 1.563 12.833 1.00 95.44 86 GLN A CA 1
ATOM 620 C C . GLN A 1 86 ? -0.712 0.707 13.109 1.00 95.44 86 GLN A C 1
ATOM 622 O O . GLN A 1 86 ? -1.815 1.241 13.192 1.00 95.44 86 GLN A O 1
ATOM 627 N N . GLY A 1 87 ? -0.569 -0.615 13.241 1.00 96.00 87 GLY A N 1
ATOM 628 C CA . GLY A 1 87 ? -1.669 -1.541 13.520 1.00 96.00 87 GLY A CA 1
ATOM 629 C C . GLY A 1 87 ? -2.517 -1.929 12.305 1.00 96.00 87 GLY A C 1
ATOM 630 O O . GLY A 1 87 ? -3.587 -2.505 12.484 1.00 96.00 87 GLY A O 1
ATOM 631 N N . LEU A 1 88 ? -2.071 -1.634 11.078 1.00 97.50 88 LEU A N 1
ATOM 632 C CA . LEU A 1 88 ? -2.846 -1.902 9.863 1.00 97.50 88 LEU A CA 1
ATOM 633 C C . LEU A 1 88 ? -2.574 -3.287 9.268 1.00 97.50 88 LEU A C 1
ATOM 635 O O . LEU A 1 88 ? -1.460 -3.822 9.312 1.00 97.50 88 LEU A O 1
ATOM 639 N N . ASN A 1 89 ? -3.599 -3.837 8.621 1.00 97.75 89 ASN A N 1
ATOM 640 C CA . ASN A 1 89 ? -3.552 -5.138 7.966 1.00 97.75 89 ASN A CA 1
ATOM 641 C C . ASN A 1 89 ? -2.859 -5.067 6.589 1.00 97.75 89 ASN A C 1
ATOM 643 O O . ASN A 1 89 ? -3.514 -5.038 5.549 1.00 97.75 89 ASN A O 1
ATOM 647 N N . ALA A 1 90 ? -1.525 -4.996 6.568 1.00 98.31 90 ALA A N 1
ATOM 648 C CA . ALA A 1 90 ? -0.756 -4.787 5.336 1.00 98.31 90 ALA A CA 1
ATOM 649 C C . ALA A 1 90 ? 0.021 -6.022 4.843 1.00 98.31 90 ALA A C 1
ATOM 651 O O . ALA A 1 90 ? 0.527 -6.824 5.633 1.00 98.31 90 ALA A O 1
ATOM 652 N N . TYR A 1 91 ? 0.203 -6.123 3.525 1.00 98.44 91 TYR A N 1
ATOM 653 C CA . TYR A 1 91 ? 0.955 -7.166 2.817 1.00 98.44 91 TYR A CA 1
ATOM 654 C C . TYR A 1 91 ? 1.730 -6.563 1.643 1.00 98.44 91 TYR A C 1
ATOM 656 O O . TYR A 1 91 ? 1.264 -5.612 1.030 1.00 98.44 91 TYR A O 1
ATOM 664 N N . SER A 1 92 ? 2.866 -7.141 1.253 1.00 98.00 92 SER A N 1
ATOM 665 C CA . SER A 1 92 ? 3.533 -6.790 -0.007 1.00 98.00 92 SER A CA 1
ATOM 666 C C . SER A 1 92 ? 3.138 -7.759 -1.123 1.00 98.00 92 SER A C 1
ATOM 668 O O . SER A 1 92 ? 2.995 -8.966 -0.905 1.00 98.00 92 SER A O 1
ATOM 670 N N . LEU A 1 93 ? 2.975 -7.248 -2.347 1.00 97.88 93 LEU A N 1
ATOM 671 C CA . LEU A 1 93 ? 2.672 -8.099 -3.497 1.00 97.88 93 LEU A CA 1
ATOM 672 C C . LEU A 1 93 ? 3.899 -8.938 -3.886 1.00 97.88 93 LEU A C 1
ATOM 674 O O . LEU A 1 93 ? 4.894 -8.421 -4.399 1.00 97.88 93 LEU A O 1
ATOM 678 N N . ALA A 1 94 ? 3.811 -10.253 -3.687 1.00 95.25 94 ALA A N 1
ATOM 679 C CA . ALA A 1 94 ? 4.851 -11.189 -4.109 1.00 95.25 94 ALA A CA 1
ATOM 680 C C . ALA A 1 94 ? 5.103 -11.093 -5.625 1.00 95.25 94 ALA A C 1
ATOM 682 O O . ALA A 1 94 ? 4.170 -11.137 -6.424 1.00 95.25 94 ALA A O 1
ATOM 683 N N . GLY A 1 95 ? 6.371 -10.951 -6.021 1.00 95.19 95 GLY A N 1
ATOM 684 C CA . GLY A 1 95 ? 6.768 -10.744 -7.420 1.00 95.19 95 GLY A CA 1
ATOM 685 C C . GLY A 1 95 ? 6.516 -9.329 -7.963 1.00 95.19 95 GLY A C 1
ATOM 686 O O . GLY A 1 95 ? 6.952 -9.027 -9.075 1.00 95.19 95 GLY A O 1
ATOM 687 N N . GLY A 1 96 ? 5.866 -8.448 -7.193 1.00 95.69 96 GLY A N 1
ATOM 688 C CA . GLY A 1 96 ? 5.557 -7.075 -7.587 1.00 95.69 96 GLY A CA 1
ATOM 689 C C . GLY A 1 96 ? 4.780 -6.987 -8.906 1.00 95.69 96 GLY A C 1
ATOM 690 O O . GLY A 1 96 ? 4.051 -7.901 -9.286 1.00 95.69 96 GLY A O 1
ATOM 691 N N . LEU A 1 97 ? 4.974 -5.888 -9.640 1.00 95.94 97 LEU A N 1
ATOM 692 C CA . LEU A 1 97 ? 4.307 -5.658 -10.930 1.00 95.94 97 LEU A CA 1
ATOM 693 C C . LEU A 1 97 ? 4.691 -6.676 -12.007 1.00 95.94 97 LEU A C 1
ATOM 695 O O . LEU A 1 97 ? 3.870 -7.019 -12.850 1.00 95.94 97 LEU A O 1
ATOM 699 N N . MET A 1 98 ? 5.920 -7.191 -11.980 1.00 94.88 98 MET A N 1
ATOM 700 C CA . MET A 1 98 ? 6.329 -8.228 -12.930 1.00 94.88 98 MET A CA 1
ATOM 701 C C . MET A 1 98 ? 5.617 -9.553 -12.650 1.00 94.88 98 MET A C 1
ATOM 703 O O . MET A 1 98 ? 5.233 -10.245 -13.587 1.00 94.88 98 MET A O 1
ATOM 707 N N . GLY A 1 99 ? 5.418 -9.893 -11.372 1.00 96.62 99 GLY A N 1
ATOM 708 C CA . GLY A 1 99 ? 4.594 -11.028 -10.960 1.00 96.62 99 GLY A CA 1
ATOM 709 C C . GLY A 1 99 ? 3.142 -10.861 -11.402 1.00 96.62 99 GLY A C 1
ATOM 710 O O . GLY A 1 99 ? 2.587 -11.786 -11.979 1.00 96.62 99 GLY A O 1
ATOM 711 N N . TRP A 1 100 ? 2.579 -9.663 -11.218 1.00 97.31 100 TRP A N 1
ATOM 712 C CA . TRP A 1 100 ? 1.237 -9.294 -11.682 1.00 97.31 100 TRP A CA 1
ATOM 713 C C . TRP A 1 100 ? 1.045 -9.545 -13.183 1.00 97.31 100 TRP A C 1
ATOM 715 O O . TRP A 1 100 ? 0.151 -10.286 -13.581 1.00 97.31 100 TRP A O 1
ATOM 725 N N . VAL A 1 101 ? 1.939 -9.004 -14.017 1.00 97.31 101 VAL A N 1
ATOM 726 C CA . VAL A 1 101 ? 1.880 -9.186 -15.477 1.00 97.31 101 VAL A CA 1
ATOM 727 C C . VAL A 1 101 ? 2.105 -10.644 -15.879 1.00 97.31 101 VAL A C 1
ATOM 729 O O . VAL A 1 101 ? 1.429 -11.151 -16.771 1.00 97.31 101 VAL A O 1
ATOM 732 N N . ARG A 1 102 ? 3.039 -11.346 -15.223 1.00 97.25 102 ARG A N 1
ATOM 733 C CA . ARG A 1 102 ? 3.304 -12.767 -15.497 1.00 97.25 102 ARG A CA 1
ATOM 734 C C . ARG A 1 102 ? 2.088 -13.650 -15.206 1.00 97.25 102 ARG A C 1
ATOM 736 O O . ARG A 1 102 ? 1.908 -14.647 -15.894 1.00 97.25 102 ARG A O 1
ATOM 743 N N . ASP A 1 103 ? 1.264 -13.269 -14.236 1.00 97.31 103 ASP A N 1
ATOM 744 C CA . ASP A 1 103 ? 0.001 -13.936 -13.896 1.00 97.31 103 ASP A CA 1
ATOM 745 C C . ASP A 1 103 ? -1.151 -13.576 -14.863 1.00 97.31 103 ASP A C 1
ATOM 747 O O . ASP A 1 103 ? -2.310 -13.900 -14.624 1.00 97.31 103 ASP A O 1
ATOM 751 N N . GLY A 1 104 ? -0.848 -12.881 -15.967 1.00 97.50 104 GLY A N 1
ATOM 752 C CA . GLY A 1 104 ? -1.810 -12.518 -17.010 1.00 97.50 104 GLY A CA 1
ATOM 753 C C . GLY A 1 104 ? -2.628 -11.262 -16.710 1.00 97.50 104 GLY A C 1
ATOM 754 O O . GLY A 1 104 ? -3.532 -10.927 -17.474 1.00 97.50 104 GLY A O 1
ATOM 755 N N . GLN A 1 105 ? -2.323 -10.551 -15.623 1.00 97.44 105 GLN A N 1
ATOM 756 C CA . GLN A 1 105 ? -3.039 -9.336 -15.256 1.00 97.44 105 GLN A CA 1
ATOM 757 C C . GLN A 1 105 ? -2.528 -8.114 -16.034 1.00 97.44 105 GLN A C 1
ATOM 759 O O . GLN A 1 105 ? -1.352 -8.007 -16.389 1.00 97.44 105 GLN A O 1
ATOM 764 N N . VAL A 1 106 ? -3.418 -7.149 -16.272 1.00 97.00 106 VAL A N 1
ATOM 765 C CA . VAL A 1 106 ? -3.103 -5.927 -17.028 1.00 97.00 106 VAL A CA 1
ATOM 766 C C . VAL A 1 106 ? -2.524 -4.825 -16.140 1.00 97.00 106 VAL A C 1
ATOM 768 O O . VAL A 1 106 ? -2.787 -4.771 -14.936 1.00 97.00 106 VAL A O 1
ATOM 771 N N . LEU A 1 107 ? -1.778 -3.909 -16.759 1.00 97.12 107 LEU A N 1
ATOM 772 C CA . LEU A 1 107 ? -1.424 -2.612 -16.184 1.00 97.12 107 LEU A CA 1
ATOM 773 C C . LEU A 1 107 ? -2.130 -1.504 -16.961 1.00 97.12 107 LEU A C 1
ATOM 775 O O . LEU A 1 107 ? -2.258 -1.585 -18.183 1.00 97.12 107 LEU A O 1
ATOM 779 N N . LEU A 1 108 ? -2.555 -0.460 -16.258 1.00 97.06 10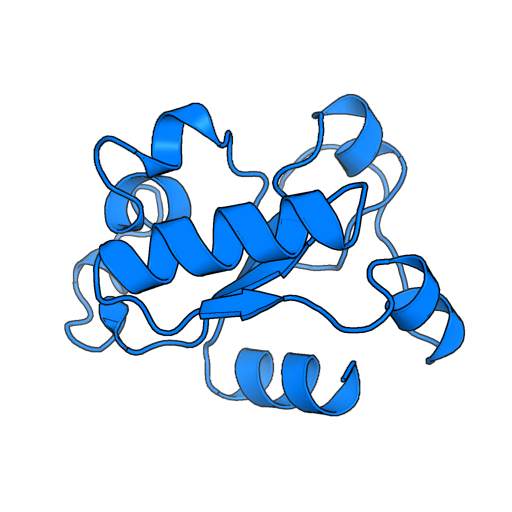8 LEU A N 1
ATOM 780 C CA . LEU A 1 108 ? -3.106 0.745 -16.865 1.00 97.06 108 LEU A CA 1
ATOM 781 C C . LEU A 1 108 ? -2.021 1.822 -16.960 1.00 97.06 108 LEU A C 1
ATOM 783 O O . LEU A 1 108 ? -1.285 2.024 -15.992 1.00 97.06 108 LEU A O 1
ATOM 787 N N . PRO A 1 109 ? -1.899 2.518 -18.100 1.00 96.81 109 PRO A N 1
ATOM 788 C CA . PRO A 1 109 ? -1.117 3.739 -18.188 1.00 96.81 109 PRO A CA 1
ATOM 789 C C . PRO A 1 109 ? -1.950 4.965 -17.777 1.00 96.81 109 PRO A C 1
ATOM 791 O O . PRO A 1 109 ? -3.184 4.936 -17.765 1.00 96.81 109 PRO A O 1
ATOM 794 N N . GLY A 1 110 ? -1.262 6.079 -17.540 1.00 94.75 110 GLY A N 1
ATOM 795 C CA . GLY A 1 110 ? -1.862 7.389 -17.301 1.00 94.75 110 GLY A CA 1
ATOM 796 C C . GLY A 1 110 ? -1.976 7.781 -15.824 1.00 94.75 110 GLY A C 1
ATOM 797 O O . GLY A 1 110 ? -1.564 7.022 -14.944 1.00 94.75 110 GLY A O 1
ATOM 798 N N . PRO A 1 111 ? -2.495 8.991 -15.558 1.00 93.06 111 PRO A N 1
ATOM 799 C CA . PRO A 1 111 ? -2.515 9.579 -14.222 1.00 93.06 111 PRO A CA 1
ATOM 800 C C . PRO A 1 111 ? -3.413 8.790 -13.254 1.00 93.06 111 PRO A C 1
ATOM 802 O O . PRO A 1 111 ? -4.280 8.035 -13.711 1.00 93.06 111 PRO A O 1
ATOM 805 N N . PRO A 1 112 ? 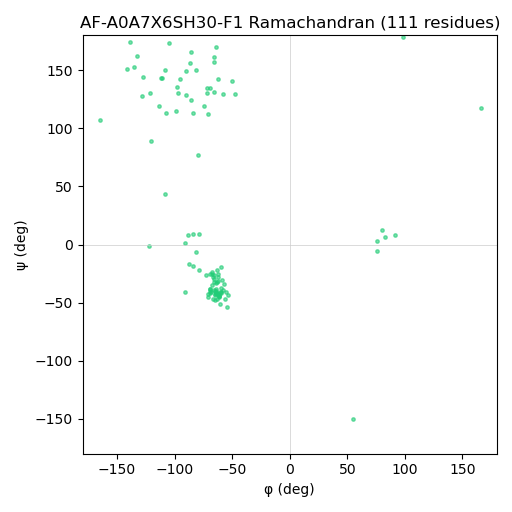-3.237 8.980 -11.929 1.00 87.56 112 PRO A N 1
ATOM 806 C CA . PRO A 1 112 ? -4.173 8.482 -10.923 1.00 87.56 112 PRO A CA 1
ATOM 807 C C . PRO A 1 112 ? -5.614 8.882 -11.257 1.00 87.56 112 PRO A C 1
ATOM 809 O O . PRO A 1 112 ? -5.851 9.993 -11.741 1.00 87.56 112 PRO A O 1
ATOM 812 N N . ARG A 1 113 ? -6.556 7.970 -11.016 1.00 73.19 113 ARG A N 1
ATOM 813 C CA . ARG A 1 113 ? -7.991 8.163 -11.252 1.00 73.19 113 ARG A CA 1
ATOM 814 C C . ARG A 1 113 ? -8.777 8.024 -9.964 1.00 73.19 113 ARG A C 1
ATOM 816 O O . ARG A 1 113 ? -8.364 7.181 -9.137 1.00 73.19 113 ARG A O 1
#

Mean predicted aligned error: 2.41 Å

Sequence (113 aa):
SVPDALAMLAAGGVIIVVRTLTEYERGHIPGARLVAITALQPSAIEAIWGHDPLAMLDPETASKAIVVVSSTPAHAAAVTHLLRDQGLNAYSLAGGLMGWVRDGQVLLPGPPR